Protein AF-A0A7J4E347-F1 (afdb_monomer_lite)

Foldseek 3Di:
DLVVLLVVLLVVCVPDDDDDALVVDWDWDQDPVVSDIDTDDSVRSVVSNVVNVVVVVPPDD

Secondary structure (DSSP, 8-state):
-HHHHHHHHHHHHHHSSS---TTT---EE--TTT---EEPPHHHHHHHHHHHHHHTTTS--

Sequence (61 aa):
MEEAILLALKCMVKVIEGEPDGKKIKIAVIPAETKKFRKLSPEEVENYLKKVKEGKRSSGK

pLDDT: mean 83.19, std 13.35, range [33.12, 92.38]

Radius of gyration: 12.39 Å; chains: 1; bounding box: 27×30×28 Å

Structure (mmCIF, N/CA/C/O backbone):
data_AF-A0A7J4E347-F1
#
_entry.id   AF-A0A7J4E347-F1
#
loop_
_atom_site.group_PDB
_atom_site.id
_atom_site.type_symbol
_atom_site.label_atom_id
_atom_site.label_alt_id
_atom_site.label_comp_id
_atom_site.label_asym_id
_atom_site.label_entity_id
_atom_site.label_seq_id
_atom_site.pdbx_PDB_ins_code
_atom_site.Cartn_x
_atom_site.Cartn_y
_atom_site.Cartn_z
_atom_site.occupancy
_atom_site.B_iso_or_equiv
_atom_site.auth_seq_id
_atom_site.auth_comp_id
_atom_site.auth_asym_id
_atom_site.auth_atom_id
_atom_site.pdbx_PDB_model_num
ATOM 1 N N . MET A 1 1 ? -7.123 -6.360 3.323 1.00 81.25 1 MET A N 1
ATOM 2 C CA . MET A 1 1 ? -6.975 -4.929 2.945 1.00 81.25 1 MET A CA 1
ATOM 3 C C . MET A 1 1 ? -5.643 -4.676 2.246 1.00 81.25 1 MET A C 1
ATOM 5 O O . MET A 1 1 ? -5.646 -4.084 1.176 1.00 81.25 1 MET A O 1
ATOM 9 N N . GLU A 1 2 ? -4.526 -5.164 2.794 1.00 85.56 2 GLU A N 1
ATOM 10 C CA . GLU A 1 2 ? -3.197 -5.034 2.173 1.00 85.56 2 GLU A CA 1
ATOM 11 C C . GLU A 1 2 ? -3.099 -5.689 0.788 1.00 85.56 2 GLU A C 1
ATOM 13 O O . GLU A 1 2 ? -2.609 -5.065 -0.147 1.00 85.56 2 GLU A O 1
ATOM 18 N N . GLU A 1 3 ? -3.640 -6.898 0.611 1.00 88.25 3 GLU A N 1
ATOM 19 C CA . GLU A 1 3 ? -3.641 -7.588 -0.690 1.00 88.25 3 GLU A CA 1
ATOM 20 C C . GLU A 1 3 ? -4.369 -6.800 -1.786 1.00 88.25 3 GLU A C 1
ATOM 22 O O . GLU A 1 3 ? -3.910 -6.749 -2.925 1.00 88.25 3 GLU A O 1
ATOM 27 N N . ALA A 1 4 ? -5.467 -6.122 -1.438 1.00 90.12 4 ALA A N 1
ATOM 28 C CA . ALA A 1 4 ? -6.203 -5.277 -2.375 1.00 90.12 4 ALA A CA 1
ATOM 29 C C . ALA A 1 4 ? -5.378 -4.051 -2.805 1.00 90.12 4 ALA A C 1
ATOM 31 O O . ALA A 1 4 ? -5.382 -3.685 -3.980 1.00 90.12 4 ALA A O 1
ATOM 32 N N . ILE A 1 5 ? -4.627 -3.448 -1.875 1.00 89.69 5 ILE A N 1
ATOM 33 C CA . ILE A 1 5 ? -3.716 -2.327 -2.160 1.00 89.69 5 ILE A CA 1
ATOM 34 C C . ILE A 1 5 ? -2.572 -2.794 -3.070 1.00 89.69 5 ILE A C 1
ATOM 36 O O . ILE A 1 5 ? -2.259 -2.129 -4.058 1.00 89.69 5 ILE A O 1
ATOM 40 N N . LEU A 1 6 ? -1.985 -3.958 -2.781 1.00 90.00 6 LEU A N 1
ATOM 41 C CA . LEU A 1 6 ? -0.934 -4.561 -3.605 1.00 90.00 6 LEU A CA 1
ATOM 42 C C . LEU A 1 6 ? -1.434 -4.893 -5.014 1.00 90.00 6 LEU A C 1
ATOM 44 O O . LEU A 1 6 ? -0.726 -4.635 -5.987 1.00 90.00 6 LEU A O 1
ATOM 48 N N . LEU A 1 7 ? -2.652 -5.424 -5.144 1.00 90.88 7 LEU A N 1
ATOM 49 C CA . LEU A 1 7 ? -3.259 -5.720 -6.439 1.00 90.88 7 LEU A CA 1
ATOM 50 C C . LEU A 1 7 ? -3.506 -4.440 -7.245 1.00 90.88 7 LEU A C 1
ATOM 52 O O . LEU A 1 7 ? -3.114 -4.373 -8.409 1.00 90.88 7 LEU A O 1
ATOM 56 N N . ALA A 1 8 ? -4.085 -3.411 -6.623 1.00 90.50 8 ALA A N 1
ATOM 57 C CA . ALA A 1 8 ? -4.316 -2.118 -7.262 1.00 90.50 8 ALA A CA 1
ATOM 58 C C . ALA A 1 8 ? -3.003 -1.491 -7.757 1.00 90.50 8 ALA A C 1
ATOM 60 O O . ALA A 1 8 ? -2.914 -1.055 -8.906 1.00 90.50 8 ALA A O 1
ATOM 61 N N . LEU A 1 9 ? -1.954 -1.522 -6.929 1.00 89.12 9 LEU A N 1
ATOM 62 C CA . LEU A 1 9 ? -0.617 -1.075 -7.315 1.00 89.12 9 LEU A CA 1
ATOM 63 C C . LEU A 1 9 ? -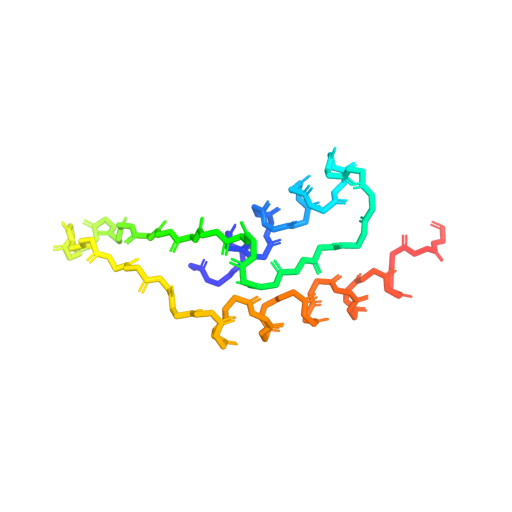0.029 -1.924 -8.444 1.00 89.12 9 LEU A C 1
ATOM 65 O O . LEU A 1 9 ? 0.536 -1.372 -9.380 1.00 89.12 9 LEU A O 1
ATOM 69 N N . LYS A 1 10 ? -0.191 -3.250 -8.421 1.00 88.62 10 LYS A N 1
ATOM 70 C CA . LYS A 1 10 ? 0.279 -4.140 -9.494 1.00 88.62 10 LYS A CA 1
ATOM 71 C C . LYS A 1 10 ? -0.389 -3.822 -10.831 1.00 88.62 10 LYS A C 1
ATOM 73 O O . LYS A 1 10 ? 0.291 -3.815 -11.856 1.00 88.62 10 LYS A O 1
ATOM 78 N N . CYS A 1 11 ? -1.692 -3.548 -10.827 1.00 89.62 11 CYS A N 1
ATOM 79 C CA . CYS A 1 11 ? -2.422 -3.098 -12.010 1.00 89.62 11 CYS A CA 1
ATOM 80 C C . CYS A 1 11 ? -1.899 -1.743 -12.493 1.00 89.62 11 CYS A C 1
ATOM 82 O O . CYS A 1 11 ? -1.595 -1.592 -13.671 1.00 89.62 11 CYS A O 1
ATOM 84 N N . MET A 1 12 ? -1.706 -0.793 -11.580 1.00 86.62 12 MET A N 1
ATOM 85 C CA . MET A 1 12 ? -1.211 0.541 -11.908 1.00 86.62 12 MET A CA 1
ATOM 86 C C . MET A 1 12 ? 0.202 0.503 -12.511 1.00 86.62 12 MET A C 1
ATOM 88 O O . MET A 1 12 ? 0.438 1.095 -13.556 1.00 86.62 12 MET A O 1
ATOM 92 N N . VAL A 1 13 ? 1.121 -0.273 -11.928 1.00 86.56 13 VAL A N 1
ATOM 93 C CA . VAL A 1 13 ? 2.497 -0.456 -12.429 1.00 86.56 13 VAL A CA 1
ATOM 94 C C . VAL A 1 13 ? 2.542 -1.106 -13.816 1.00 86.56 13 VAL A C 1
ATOM 96 O O . VAL A 1 13 ? 3.507 -0.911 -14.543 1.00 86.56 13 VAL A O 1
ATOM 99 N N . LYS A 1 14 ? 1.536 -1.903 -14.195 1.00 86.06 14 LYS A N 1
ATOM 100 C CA . LYS A 1 14 ? 1.457 -2.477 -15.548 1.00 86.06 14 LYS A CA 1
ATOM 101 C C . LYS A 1 14 ? 1.027 -1.462 -16.609 1.00 86.06 14 LYS A C 1
ATOM 103 O O . LYS A 1 14 ? 1.338 -1.677 -17.772 1.00 86.06 14 LYS A O 1
ATOM 108 N N . VAL A 1 15 ? 0.277 -0.433 -16.219 1.00 87.88 15 VAL A N 1
ATOM 109 C CA . VAL A 1 15 ? -0.323 0.546 -17.141 1.00 87.88 15 VAL A CA 1
ATOM 110 C C . VAL A 1 15 ? 0.490 1.840 -17.199 1.00 87.88 15 VAL A C 1
ATOM 112 O O . VAL A 1 15 ? 0.486 2.514 -18.221 1.00 87.88 15 VAL A O 1
ATOM 115 N N . ILE A 1 16 ? 1.198 2.191 -16.121 1.00 85.88 16 ILE A N 1
ATOM 116 C CA . ILE A 1 16 ? 2.114 3.332 -16.118 1.00 85.88 16 ILE A CA 1
ATOM 117 C C . ILE A 1 16 ? 3.299 3.032 -17.038 1.00 85.88 16 ILE A C 1
ATOM 119 O O . ILE A 1 16 ? 4.009 2.043 -16.858 1.00 85.88 16 ILE A O 1
ATOM 123 N N . GLU A 1 17 ? 3.540 3.935 -17.981 1.00 78.50 17 GLU A N 1
ATOM 124 C CA . GLU A 1 17 ? 4.769 3.966 -18.763 1.00 78.50 17 GLU A CA 1
ATOM 125 C C . GLU A 1 17 ? 5.881 4.634 -17.938 1.00 78.50 17 GLU A C 1
ATOM 127 O O . GLU A 1 17 ? 5.743 5.765 -17.468 1.00 78.50 17 GLU A O 1
ATOM 132 N N . GLY A 1 18 ? 6.987 3.915 -17.731 1.00 80.06 18 GLY A N 1
ATOM 133 C CA . GLY A 1 18 ? 8.115 4.362 -16.908 1.00 80.06 18 GLY A CA 1
ATOM 134 C C . GLY A 1 18 ? 8.118 3.799 -15.483 1.00 80.06 18 GLY A C 1
ATOM 135 O O . GLY A 1 18 ? 7.352 2.901 -15.13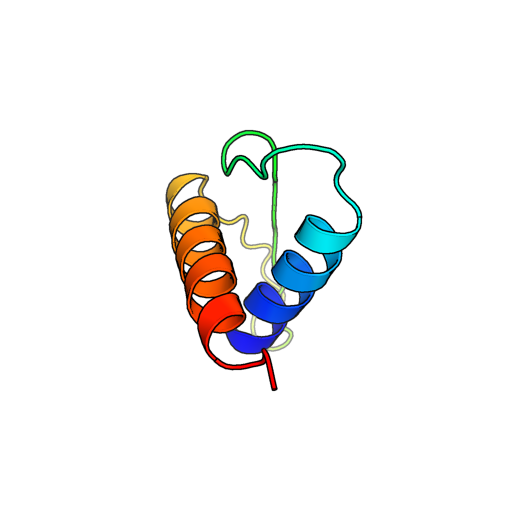1 1.00 80.06 18 GLY A O 1
ATOM 136 N N . GLU A 1 19 ? 9.042 4.283 -14.649 1.00 80.25 19 GLU A N 1
ATOM 137 C CA . GLU A 1 19 ? 9.187 3.769 -13.287 1.00 80.25 19 GLU A CA 1
ATOM 138 C C . GLU A 1 19 ? 8.119 4.340 -12.335 1.00 80.25 19 GLU A C 1
ATOM 140 O O . GLU A 1 19 ? 7.954 5.561 -12.242 1.00 80.25 19 GLU A O 1
ATOM 145 N N . PRO A 1 20 ? 7.408 3.479 -11.583 1.00 80.75 20 PRO A N 1
ATOM 146 C CA . PRO A 1 20 ? 6.437 3.927 -10.596 1.00 80.75 20 PRO A CA 1
ATOM 147 C C . PRO A 1 20 ? 7.144 4.586 -9.406 1.00 80.75 20 PRO A C 1
ATOM 149 O O . PRO A 1 20 ? 8.046 4.001 -8.803 1.00 80.75 20 PRO A O 1
ATOM 152 N N . ASP A 1 21 ? 6.686 5.785 -9.052 1.00 82.44 21 ASP A N 1
ATOM 153 C CA . ASP A 1 21 ? 7.246 6.627 -7.994 1.00 82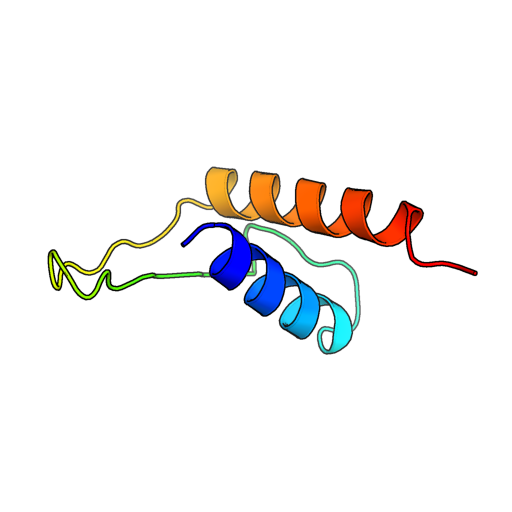.44 21 ASP A CA 1
ATOM 154 C C . ASP A 1 21 ? 6.175 6.916 -6.927 1.00 82.44 21 ASP A C 1
ATOM 156 O O . ASP A 1 21 ? 5.064 7.358 -7.243 1.00 82.44 21 ASP A O 1
ATOM 160 N N . GLY A 1 22 ? 6.506 6.667 -5.655 1.00 79.44 22 GLY A N 1
ATOM 161 C CA . GLY A 1 22 ? 5.588 6.827 -4.520 1.00 79.44 22 GLY A CA 1
ATOM 162 C C . GLY A 1 22 ? 5.135 8.270 -4.268 1.00 79.44 22 GLY A C 1
ATOM 163 O O . GLY A 1 22 ? 4.102 8.488 -3.640 1.00 79.44 22 GLY A O 1
ATOM 164 N N . LYS A 1 23 ? 5.845 9.271 -4.800 1.00 83.44 23 LYS A N 1
ATOM 165 C CA . LYS A 1 23 ? 5.464 10.693 -4.747 1.00 83.44 23 LYS A CA 1
ATOM 166 C C . LYS A 1 23 ? 4.486 11.066 -5.858 1.00 83.44 23 LYS A C 1
ATOM 168 O O . LYS A 1 23 ? 3.707 12.007 -5.696 1.00 83.44 23 LYS A O 1
ATOM 173 N N . LYS A 1 24 ? 4.509 10.342 -6.981 1.00 84.94 24 LYS A N 1
ATOM 174 C CA . LYS A 1 24 ? 3.587 10.545 -8.114 1.00 84.94 24 LYS A CA 1
ATOM 175 C C . LYS A 1 24 ? 2.271 9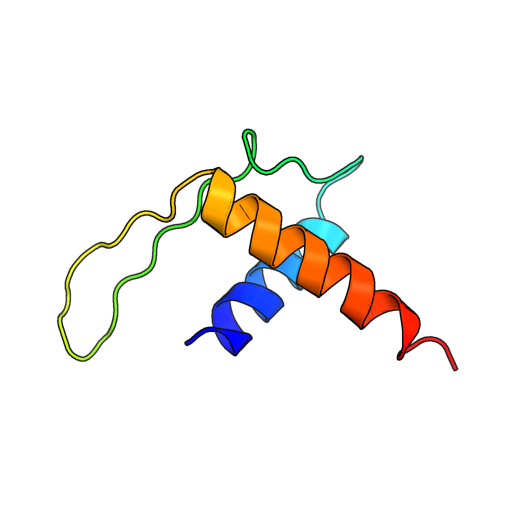.788 -7.935 1.00 84.94 24 LYS A C 1
ATOM 177 O O . LYS A 1 24 ? 1.250 10.205 -8.478 1.00 84.94 24 LYS A O 1
ATOM 182 N N . ILE A 1 25 ? 2.276 8.709 -7.155 1.00 85.69 25 ILE A N 1
ATOM 183 C CA . ILE A 1 25 ? 1.109 7.856 -6.918 1.00 85.69 25 ILE A CA 1
ATOM 184 C C . ILE A 1 25 ? 0.434 8.243 -5.597 1.00 85.69 25 ILE A C 1
ATOM 186 O O . ILE A 1 25 ? 1.038 8.196 -4.531 1.00 85.69 25 ILE A O 1
ATOM 190 N N . LYS A 1 26 ? -0.854 8.602 -5.654 1.00 90.38 26 LYS A N 1
ATOM 191 C CA . LYS A 1 26 ? -1.680 8.890 -4.470 1.00 90.38 26 LYS A CA 1
ATOM 192 C C . LYS A 1 26 ? -2.718 7.789 -4.300 1.00 90.38 26 LYS A C 1
ATOM 194 O O . LYS A 1 26 ? -3.498 7.543 -5.214 1.00 90.38 26 LYS A O 1
ATOM 199 N N . ILE A 1 27 ? -2.759 7.171 -3.121 1.00 90.44 27 ILE A N 1
ATOM 200 C CA . ILE A 1 27 ? -3.738 6.132 -2.780 1.00 90.44 27 ILE A CA 1
ATOM 201 C C . ILE A 1 27 ? -4.518 6.569 -1.548 1.00 90.44 27 ILE A C 1
ATOM 203 O O . ILE A 1 27 ? -3.960 7.108 -0.589 1.00 90.44 27 ILE A O 1
ATOM 207 N N . ALA A 1 28 ? -5.820 6.316 -1.573 1.00 91.94 28 ALA A N 1
ATOM 208 C CA . ALA A 1 28 ? -6.669 6.403 -0.405 1.00 91.94 28 ALA A CA 1
ATOM 209 C C . ALA A 1 28 ? -7.550 5.162 -0.312 1.00 91.94 28 ALA A C 1
ATOM 211 O O . ALA A 1 28 ? -7.896 4.546 -1.319 1.00 91.94 28 ALA A O 1
ATOM 212 N N . VAL A 1 29 ? -7.900 4.804 0.914 1.00 92.06 29 VAL A N 1
ATOM 213 C CA . VAL A 1 29 ? -8.713 3.642 1.240 1.00 92.06 29 VAL A CA 1
ATOM 214 C C . VAL A 1 29 ? -9.842 4.062 2.166 1.00 92.06 29 VAL A C 1
ATOM 216 O O . VAL A 1 29 ? -9.651 4.876 3.069 1.00 92.06 29 VAL A O 1
ATOM 219 N N . ILE A 1 30 ? -11.022 3.498 1.936 1.00 92.38 30 ILE A N 1
ATOM 220 C CA . ILE A 1 30 ? -12.198 3.688 2.783 1.00 92.38 30 ILE A CA 1
ATOM 221 C C . ILE A 1 30 ? -12.595 2.296 3.283 1.00 92.38 30 ILE A C 1
ATOM 223 O O . ILE A 1 30 ? -13.211 1.540 2.531 1.00 92.38 30 ILE A O 1
ATOM 227 N N . PRO A 1 31 ? -12.202 1.897 4.507 1.00 90.44 31 PRO A N 1
ATOM 228 C CA . PRO A 1 31 ? -12.604 0.612 5.063 1.00 90.44 31 PRO A CA 1
ATOM 229 C C . PRO A 1 31 ? -14.122 0.583 5.248 1.00 90.44 31 PRO A C 1
ATOM 231 O O . PRO A 1 31 ? -14.686 1.521 5.809 1.00 90.44 31 PRO A O 1
ATOM 234 N N . ALA A 1 32 ? -14.783 -0.496 4.827 1.00 90.00 32 ALA A N 1
ATOM 235 C CA . ALA A 1 32 ? -16.236 -0.631 4.967 1.00 90.00 32 ALA A CA 1
ATOM 236 C C . ALA A 1 32 ? -16.699 -0.591 6.436 1.00 90.00 32 ALA A C 1
ATOM 238 O O . ALA A 1 32 ? -17.782 -0.090 6.730 1.00 90.00 32 ALA A O 1
ATOM 239 N N . GLU A 1 33 ? -15.849 -1.070 7.346 1.00 89.62 33 GLU A N 1
ATOM 240 C CA . GLU A 1 33 ? -16.109 -1.128 8.785 1.00 89.62 33 GLU A CA 1
ATOM 241 C C . GLU A 1 33 ? -16.152 0.262 9.432 1.00 89.62 33 GLU A C 1
ATOM 243 O O . GLU A 1 33 ? -17.084 0.591 10.158 1.00 89.62 33 GLU A O 1
ATOM 248 N N . THR A 1 34 ? -15.166 1.113 9.131 1.00 92.25 34 THR A N 1
ATOM 249 C CA . THR A 1 34 ? -15.060 2.443 9.751 1.00 92.25 34 THR A CA 1
ATOM 250 C C . THR A 1 34 ? -15.700 3.542 8.915 1.00 92.25 34 THR A C 1
ATOM 252 O O . THR A 1 34 ? -15.992 4.613 9.443 1.00 92.25 34 THR A O 1
ATOM 255 N N . LYS A 1 35 ? -15.879 3.309 7.606 1.00 91.88 35 LYS A N 1
ATOM 256 C CA . LYS A 1 35 ? -16.292 4.298 6.595 1.00 91.88 35 LYS A CA 1
ATOM 257 C C . LYS A 1 35 ? -15.431 5.568 6.604 1.00 91.88 35 LYS A C 1
ATOM 259 O O . LYS A 1 35 ? -15.855 6.619 6.131 1.00 91.88 35 LYS A O 1
ATOM 264 N N . LYS A 1 36 ? -14.208 5.485 7.141 1.00 91.94 36 LYS A N 1
ATOM 265 C CA . LYS A 1 36 ? -13.282 6.615 7.254 1.00 91.94 36 LYS A CA 1
ATOM 266 C C . LYS A 1 36 ? -12.351 6.664 6.056 1.00 91.94 36 LYS A C 1
ATOM 268 O O . LYS A 1 36 ? -11.720 5.671 5.708 1.00 91.94 36 LYS A O 1
ATOM 273 N N . PHE A 1 37 ? -12.221 7.845 5.466 1.00 92.06 37 PHE A N 1
ATOM 274 C CA . PHE A 1 37 ? -11.228 8.094 4.433 1.00 92.06 37 PHE A CA 1
ATOM 275 C C . PHE A 1 37 ? -9.828 8.123 5.048 1.00 92.06 37 PHE A C 1
ATOM 277 O O . PHE A 1 37 ? -9.514 8.994 5.860 1.00 92.06 37 PHE A O 1
ATOM 284 N N . ARG A 1 38 ? -8.973 7.183 4.649 1.00 92.12 38 ARG A N 1
ATOM 285 C CA . ARG A 1 38 ? -7.555 7.161 5.006 1.00 92.12 38 ARG A CA 1
ATOM 286 C C . ARG A 1 38 ? -6.730 7.342 3.745 1.00 92.12 38 ARG A C 1
ATOM 288 O O . ARG A 1 38 ? -6.709 6.475 2.874 1.00 92.12 38 ARG A O 1
ATOM 295 N N . LYS A 1 39 ? -6.016 8.458 3.667 1.00 92.25 39 LYS A N 1
ATOM 296 C CA . LYS A 1 39 ? -4.991 8.669 2.647 1.00 92.25 39 LYS A CA 1
ATOM 297 C C . LYS A 1 39 ? -3.698 8.004 3.107 1.00 92.25 39 LYS A C 1
ATOM 299 O O . LYS A 1 39 ? -3.305 8.206 4.253 1.00 92.25 39 LYS A O 1
ATOM 304 N N . LEU A 1 40 ? -3.067 7.223 2.237 1.00 89.69 40 LEU A N 1
ATOM 305 C CA . LEU A 1 40 ? -1.755 6.656 2.534 1.00 89.69 40 LEU A CA 1
ATOM 306 C C . LEU A 1 40 ? -0.683 7.736 2.381 1.00 89.69 40 LEU A C 1
ATOM 308 O O . LEU A 1 40 ? -0.770 8.585 1.483 1.00 89.69 40 LEU A O 1
ATOM 312 N N . SER A 1 41 ? 0.319 7.709 3.255 1.00 91.56 41 SER A N 1
ATOM 313 C CA . SER A 1 41 ? 1.490 8.570 3.119 1.00 91.56 41 SER A CA 1
ATOM 314 C C . SER A 1 41 ? 2.359 8.121 1.931 1.00 91.56 41 SER A C 1
ATOM 316 O O . SER A 1 41 ? 2.300 6.957 1.522 1.00 91.56 41 SER A O 1
ATOM 318 N N . PRO A 1 42 ? 3.185 9.015 1.359 1.00 88.81 42 PRO A N 1
ATOM 319 C CA . PRO A 1 42 ? 4.110 8.643 0.286 1.00 88.81 42 PRO A CA 1
ATOM 320 C C . PRO A 1 42 ? 5.046 7.493 0.682 1.00 88.81 42 PRO A C 1
ATOM 322 O O . PRO A 1 42 ? 5.325 6.617 -0.129 1.00 88.81 42 PRO A O 1
ATOM 325 N N . GLU A 1 43 ? 5.473 7.459 1.947 1.00 89.56 43 GLU A N 1
ATOM 326 C CA . GLU A 1 43 ? 6.338 6.412 2.499 1.00 89.56 43 GLU A CA 1
ATOM 327 C C . GLU A 1 43 ? 5.637 5.049 2.537 1.00 89.56 43 GLU A C 1
ATOM 329 O O . GLU A 1 43 ? 6.224 4.033 2.158 1.00 89.56 43 GLU A O 1
ATOM 334 N N . GLU A 1 44 ? 4.359 5.020 2.938 1.00 88.69 44 GLU A N 1
ATOM 335 C CA . GLU A 1 44 ? 3.552 3.799 2.903 1.00 88.69 44 GLU A CA 1
ATOM 336 C C . GLU A 1 44 ? 3.421 3.286 1.465 1.00 88.69 44 GLU A C 1
ATOM 338 O O . GLU A 1 44 ? 3.663 2.106 1.206 1.00 88.69 44 GLU A O 1
ATOM 343 N N . VAL A 1 45 ? 3.088 4.170 0.517 1.00 89.69 45 VAL A N 1
ATOM 344 C CA . VAL A 1 45 ? 2.954 3.823 -0.909 1.00 89.69 45 VAL A CA 1
ATOM 345 C C . VAL A 1 45 ? 4.268 3.274 -1.465 1.00 89.69 45 VAL A C 1
ATOM 347 O O . VAL A 1 45 ? 4.259 2.272 -2.180 1.00 89.69 45 VAL A O 1
ATOM 350 N N . GLU A 1 46 ? 5.403 3.871 -1.111 1.00 89.44 46 GLU A N 1
ATOM 351 C CA . GLU A 1 46 ? 6.719 3.421 -1.558 1.00 89.44 46 GLU A CA 1
ATOM 352 C C . GLU A 1 46 ? 7.080 2.036 -1.003 1.00 89.44 46 GLU A C 1
ATOM 354 O O . GLU A 1 46 ? 7.611 1.190 -1.727 1.00 89.44 46 GLU A O 1
ATOM 359 N N . ASN A 1 47 ? 6.717 1.756 0.250 1.00 90.38 47 ASN A N 1
ATOM 360 C CA . ASN A 1 47 ? 6.884 0.433 0.841 1.00 90.38 47 ASN A CA 1
ATOM 361 C C . ASN A 1 47 ? 6.028 -0.623 0.116 1.00 90.38 47 ASN A C 1
ATOM 363 O O . ASN A 1 47 ? 6.512 -1.705 -0.221 1.00 90.38 47 ASN A O 1
ATOM 367 N N . TYR A 1 48 ? 4.773 -0.301 -0.214 1.00 90.12 48 TYR A N 1
ATOM 368 C CA . TYR A 1 48 ? 3.931 -1.199 -1.009 1.00 90.12 48 TYR A CA 1
ATOM 369 C C . TYR A 1 48 ? 4.459 -1.385 -2.440 1.00 90.12 48 TYR A C 1
ATOM 371 O O . TYR A 1 48 ? 4.417 -2.498 -2.962 1.00 90.12 48 TYR A O 1
ATOM 379 N N . LEU A 1 49 ? 5.009 -0.344 -3.071 1.00 88.00 49 LEU A N 1
ATOM 380 C CA . LEU A 1 49 ? 5.650 -0.450 -4.386 1.00 88.00 49 LEU A CA 1
ATOM 381 C C . LEU A 1 49 ? 6.866 -1.387 -4.364 1.00 88.00 49 LEU A C 1
ATOM 383 O O . LEU A 1 49 ? 7.032 -2.175 -5.298 1.00 88.00 49 LEU A O 1
ATOM 387 N N . LYS A 1 50 ? 7.684 -1.354 -3.302 1.00 88.12 50 LYS A N 1
ATOM 388 C CA . LYS A 1 50 ? 8.799 -2.301 -3.107 1.00 88.12 50 LYS A CA 1
ATOM 389 C C . LYS A 1 50 ? 8.289 -3.741 -3.034 1.00 88.12 50 LYS A C 1
ATOM 391 O O . LYS A 1 50 ? 8.738 -4.572 -3.822 1.00 88.12 50 LYS A O 1
ATOM 396 N N . LYS A 1 51 ? 7.249 -3.995 -2.231 1.00 86.94 51 LYS A N 1
ATOM 397 C CA . LYS A 1 51 ? 6.594 -5.314 -2.142 1.00 86.94 51 LYS A CA 1
ATOM 398 C C . LYS A 1 51 ? 6.057 -5.805 -3.495 1.00 86.94 51 LYS A C 1
ATOM 400 O O . LYS A 1 51 ? 6.203 -6.977 -3.833 1.00 86.94 51 LYS A O 1
ATOM 405 N N . VAL A 1 52 ? 5.467 -4.920 -4.307 1.00 85.75 52 VAL A N 1
ATOM 406 C CA . VAL A 1 52 ? 4.989 -5.267 -5.662 1.00 85.75 52 VAL A CA 1
ATOM 407 C C . VAL A 1 52 ? 6.149 -5.616 -6.604 1.00 85.75 52 VAL A C 1
ATOM 409 O O . VAL A 1 52 ? 6.017 -6.535 -7.417 1.00 85.75 52 VAL A O 1
ATOM 412 N N . LYS A 1 53 ? 7.292 -4.923 -6.498 1.00 79.25 53 LYS A N 1
ATOM 413 C CA . LYS A 1 53 ? 8.510 -5.249 -7.262 1.00 79.25 53 LYS A CA 1
ATOM 414 C C . LYS A 1 53 ? 9.107 -6.597 -6.833 1.00 79.25 53 LYS A C 1
ATOM 416 O O . LYS A 1 53 ? 9.504 -7.375 -7.697 1.00 79.25 53 LYS A O 1
ATOM 421 N N . GLU A 1 54 ? 9.117 -6.911 -5.539 1.00 75.50 54 GLU A N 1
ATOM 422 C CA . GLU A 1 54 ? 9.605 -8.197 -5.017 1.00 75.50 54 GLU A CA 1
ATOM 423 C C . GLU A 1 54 ? 8.702 -9.371 -5.421 1.00 75.50 54 GLU A C 1
ATOM 425 O O . GLU A 1 54 ? 9.198 -10.392 -5.895 1.00 75.50 54 GLU A O 1
ATOM 430 N N . GLY A 1 55 ? 7.377 -9.197 -5.372 1.00 63.66 55 GLY A N 1
ATOM 431 C CA . GLY A 1 55 ? 6.407 -10.199 -5.832 1.00 63.66 55 GLY A CA 1
ATOM 432 C C . GLY A 1 55 ? 6.421 -10.461 -7.347 1.00 63.66 55 GLY A C 1
ATOM 433 O O . GLY A 1 55 ? 5.851 -11.448 -7.804 1.00 63.66 55 GLY A O 1
ATOM 434 N N . LYS A 1 56 ? 7.079 -9.613 -8.152 1.00 56.06 56 LYS A N 1
ATOM 435 C CA . LYS A 1 56 ? 7.317 -9.869 -9.586 1.00 56.06 56 LYS A CA 1
ATOM 436 C C . LYS A 1 56 ? 8.399 -10.935 -9.821 1.00 56.06 56 LYS A C 1
ATOM 438 O O . LYS A 1 56 ? 8.381 -11.555 -10.880 1.00 56.06 56 LYS A O 1
ATOM 443 N N . ARG A 1 57 ? 9.316 -11.173 -8.868 1.00 51.69 57 ARG A N 1
ATOM 444 C CA . ARG A 1 57 ? 10.422 -12.143 -9.026 1.00 51.69 57 ARG A CA 1
ATOM 445 C C . ARG A 1 57 ? 9.984 -13.609 -8.930 1.00 51.69 57 ARG A C 1
ATOM 447 O O . ARG A 1 57 ? 10.724 -14.470 -9.386 1.00 51.69 57 ARG A O 1
ATOM 454 N N . SER A 1 58 ? 8.799 -13.902 -8.393 1.00 46.72 58 SER A N 1
ATOM 455 C CA . SER A 1 58 ? 8.323 -15.274 -8.150 1.00 46.72 58 SER A CA 1
ATOM 456 C C . SER A 1 58 ? 7.228 -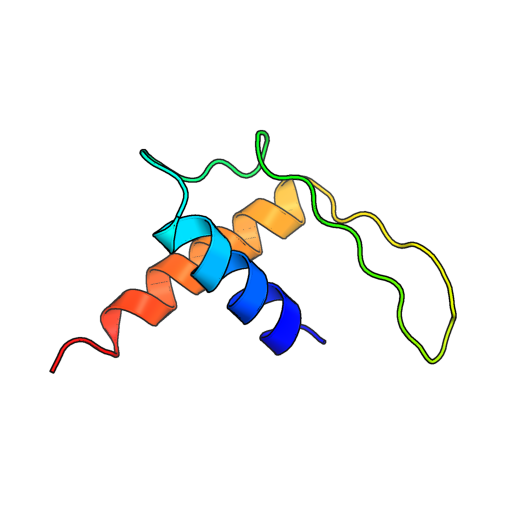15.769 -9.108 1.00 46.72 58 SER A C 1
ATOM 458 O O . SER A 1 58 ? 6.768 -16.895 -8.957 1.00 46.72 58 SER A O 1
ATOM 460 N N . SER A 1 59 ? 6.814 -14.984 -10.112 1.00 46.62 59 SER A N 1
ATOM 461 C CA . SER A 1 59 ? 5.789 -15.395 -11.100 1.00 46.62 59 SER A CA 1
ATOM 462 C C . SER A 1 59 ? 6.291 -15.435 -12.550 1.00 46.62 59 SER A C 1
ATOM 464 O O . SER A 1 59 ? 5.491 -15.334 -13.475 1.00 46.62 59 SER A O 1
ATOM 466 N N . GLY A 1 60 ? 7.604 -15.559 -12.755 1.00 43.50 60 GLY A N 1
ATOM 467 C CA . GLY A 1 60 ? 8.196 -15.845 -14.062 1.00 43.50 60 GLY A CA 1
ATOM 468 C C . GLY A 1 60 ? 8.557 -17.323 -14.183 1.00 43.50 60 GLY A C 1
ATOM 469 O O . GLY A 1 60 ? 9.701 -17.688 -13.921 1.00 43.50 60 GLY A O 1
ATOM 470 N N . LYS A 1 61 ? 7.587 -18.162 -14.549 1.00 33.12 61 LYS A N 1
ATOM 471 C CA . LYS A 1 61 ? 7.820 -19.454 -15.196 1.00 33.12 61 LYS A CA 1
ATOM 472 C 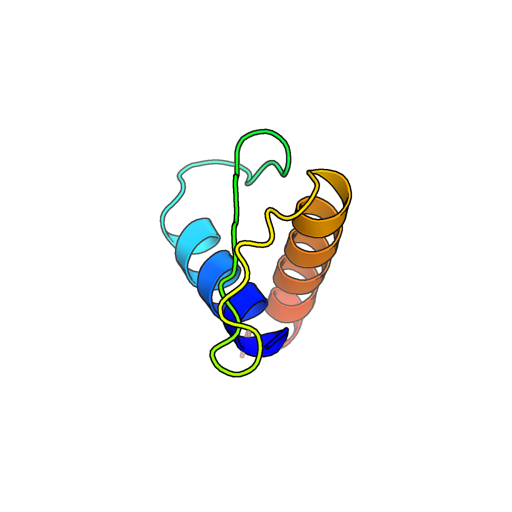C . LYS A 1 61 ? 6.687 -19.719 -16.172 1.00 33.12 61 LYS A C 1
ATOM 474 O O . LYS A 1 61 ? 5.531 -19.451 -15.777 1.00 33.12 61 LYS A O 1
#